Protein AF-R9B4Q2-F1 (afdb_monomer)

Structure (mmCIF, N/CA/C/O backbone):
data_AF-R9B4Q2-F1
#
_entry.id   AF-R9B4Q2-F1
#
loop_
_atom_site.group_PDB
_atom_site.id
_atom_site.type_symbol
_atom_site.label_atom_id
_atom_site.label_alt_id
_atom_site.label_comp_id
_atom_site.label_asym_id
_atom_site.label_entity_id
_atom_site.label_seq_id
_atom_site.pdbx_PDB_ins_code
_atom_site.Cartn_x
_atom_site.Cartn_y
_atom_site.Cartn_z
_atom_site.occupancy
_atom_site.B_iso_or_equiv
_atom_site.auth_seq_id
_atom_site.auth_comp_id
_atom_site.auth_asym_id
_atom_site.auth_atom_id
_atom_site.pdbx_PDB_model_num
ATOM 1 N N . MET A 1 1 ? 0.078 -13.138 20.761 1.00 43.94 1 MET A N 1
ATOM 2 C CA . MET A 1 1 ? -0.182 -12.607 19.405 1.00 43.94 1 MET A CA 1
ATOM 3 C C . MET A 1 1 ? -1.248 -11.529 19.525 1.00 43.94 1 MET A C 1
ATOM 5 O O . MET A 1 1 ? -2.417 -11.851 19.665 1.00 43.94 1 MET A O 1
ATOM 9 N N . THR A 1 2 ? -0.854 -10.261 19.604 1.00 46.28 2 THR A N 1
ATOM 10 C CA . THR A 1 2 ? -1.779 -9.121 19.665 1.00 46.28 2 THR A CA 1
ATOM 11 C C . THR A 1 2 ? -2.253 -8.803 18.247 1.00 46.28 2 THR A C 1
ATOM 13 O O . THR A 1 2 ? -1.448 -8.543 17.357 1.00 46.28 2 THR A O 1
ATOM 16 N N . GLY A 1 3 ? -3.558 -8.962 18.028 1.00 46.81 3 GLY A N 1
ATOM 17 C CA . GLY A 1 3 ? -4.183 -9.119 16.719 1.00 46.81 3 GLY A CA 1
ATOM 18 C C . GLY A 1 3 ? -4.109 -7.899 15.803 1.00 46.81 3 GLY A C 1
ATOM 19 O O . GLY A 1 3 ? -4.676 -6.849 16.094 1.00 46.81 3 GLY A O 1
ATOM 20 N N . TYR A 1 4 ? -3.513 -8.119 14.635 1.00 58.81 4 TYR A N 1
ATOM 21 C CA . TYR A 1 4 ? -3.822 -7.415 13.395 1.00 58.81 4 TYR A CA 1
ATOM 22 C C . TYR A 1 4 ? -4.430 -8.462 12.454 1.00 58.81 4 TYR A C 1
ATOM 24 O O . TYR A 1 4 ? -3.713 -9.125 11.713 1.00 58.81 4 TYR A O 1
ATOM 32 N N . ILE A 1 5 ? -5.734 -8.718 12.602 1.00 70.94 5 ILE A N 1
ATOM 33 C CA . ILE A 1 5 ? -6.448 -9.742 11.811 1.00 70.94 5 ILE A CA 1
ATOM 34 C C . ILE A 1 5 ? -6.681 -9.236 10.385 1.00 70.94 5 ILE A C 1
ATOM 36 O O . ILE A 1 5 ? -6.607 -9.988 9.418 1.00 70.94 5 ILE A O 1
ATOM 40 N N . ASP A 1 6 ? -6.932 -7.938 10.278 1.00 87.06 6 ASP A N 1
ATOM 41 C CA . ASP A 1 6 ? -7.280 -7.283 9.036 1.00 87.06 6 ASP A CA 1
ATOM 42 C C . ASP A 1 6 ? -6.017 -6.913 8.249 1.00 87.06 6 ASP A C 1
ATOM 44 O O . ASP A 1 6 ? -5.055 -6.373 8.804 1.00 87.06 6 ASP A O 1
ATOM 48 N N . LYS A 1 7 ? -6.038 -7.190 6.943 1.00 91.00 7 LYS A N 1
ATOM 49 C CA . LYS A 1 7 ? -4.958 -6.875 6.005 1.00 91.00 7 LYS A CA 1
ATOM 50 C C . LYS A 1 7 ? -5.513 -6.354 4.684 1.00 91.00 7 LYS A C 1
ATOM 52 O O . LYS A 1 7 ? -6.652 -6.644 4.323 1.00 91.00 7 LYS A O 1
ATOM 57 N N . ILE A 1 8 ? -4.689 -5.595 3.975 1.00 92.56 8 ILE A N 1
ATOM 58 C CA . ILE A 1 8 ? -4.931 -5.151 2.604 1.00 92.56 8 ILE A CA 1
ATOM 59 C C . ILE A 1 8 ? -3.862 -5.805 1.739 1.00 92.56 8 ILE A C 1
ATOM 61 O O . ILE A 1 8 ? -2.671 -5.544 1.928 1.00 92.56 8 ILE A O 1
ATOM 65 N N . ASP A 1 9 ? -4.305 -6.638 0.803 1.00 94.69 9 ASP A N 1
ATOM 66 C CA . ASP A 1 9 ? -3.441 -7.252 -0.196 1.00 94.69 9 ASP A CA 1
ATOM 67 C C . ASP A 1 9 ? -3.357 -6.309 -1.402 1.00 94.69 9 ASP A C 1
ATOM 69 O O . ASP A 1 9 ? -4.366 -5.966 -2.020 1.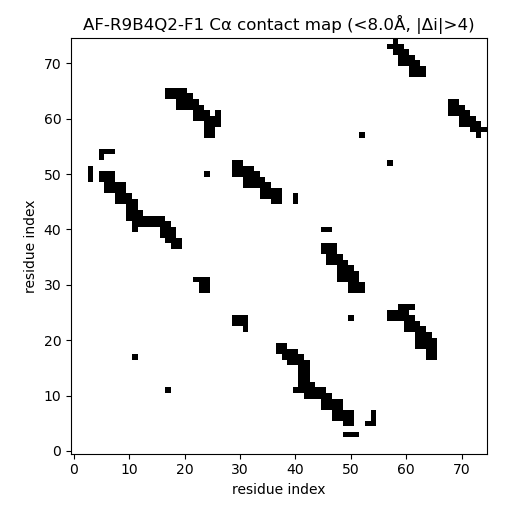00 94.69 9 ASP A O 1
ATOM 73 N N . ILE A 1 10 ? -2.148 -5.855 -1.720 1.00 94.69 10 ILE A N 1
ATOM 74 C CA . ILE A 1 10 ? -1.883 -4.943 -2.832 1.00 94.69 10 ILE A CA 1
ATOM 75 C C . ILE A 1 10 ? -1.178 -5.747 -3.911 1.00 94.69 10 ILE A C 1
ATOM 77 O O . ILE A 1 10 ? -0.025 -6.128 -3.740 1.00 94.69 10 ILE A O 1
ATOM 81 N N . THR A 1 11 ? -1.866 -6.016 -5.016 1.00 95.44 11 THR A N 1
ATOM 82 C CA . THR A 1 11 ? -1.295 -6.785 -6.130 1.00 95.44 11 THR A CA 1
ATOM 83 C C . THR A 1 11 ? -0.726 -5.836 -7.175 1.00 95.44 11 THR A C 1
ATOM 85 O O . THR A 1 11 ? -1.415 -4.918 -7.620 1.00 95.44 11 THR A O 1
ATOM 88 N N . SER A 1 12 ? 0.525 -6.049 -7.584 1.00 93.69 12 SER A N 1
ATOM 89 C CA . SER A 1 12 ? 1.103 -5.294 -8.696 1.00 93.69 12 SER A CA 1
ATOM 90 C C . SER A 1 12 ? 0.619 -5.861 -10.027 1.00 93.69 12 SER A C 1
ATOM 92 O O . SER A 1 12 ? 0.768 -7.052 -10.300 1.00 93.69 12 SER A O 1
ATOM 94 N N . LEU A 1 13 ? 0.080 -4.982 -10.869 1.00 92.81 13 LEU A N 1
ATOM 95 C CA . LEU A 1 13 ? -0.254 -5.265 -12.268 1.00 92.81 13 LEU A CA 1
ATOM 96 C C . LEU A 1 13 ? 0.755 -4.624 -13.233 1.00 92.81 13 LEU A C 1
ATOM 98 O O . LEU A 1 13 ? 0.498 -4.543 -14.427 1.00 92.81 13 LEU A O 1
ATOM 102 N N . ASN A 1 14 ? 1.886 -4.133 -12.717 1.00 90.12 14 ASN A N 1
ATOM 103 C CA . ASN A 1 14 ? 2.924 -3.514 -13.534 1.00 90.12 14 ASN A CA 1
ATOM 104 C C . ASN A 1 14 ? 3.860 -4.582 -14.107 1.00 90.12 14 ASN A C 1
ATOM 106 O O . ASN A 1 14 ? 4.376 -5.414 -13.358 1.00 90.12 14 ASN A O 1
ATOM 110 N N . ASP A 1 15 ? 4.143 -4.502 -15.408 1.00 89.75 15 ASP A N 1
ATOM 111 C CA . ASP A 1 15 ? 5.153 -5.348 -16.057 1.00 89.75 15 ASP A CA 1
ATOM 112 C C . ASP A 1 15 ? 6.564 -5.036 -15.536 1.00 89.75 15 ASP A C 1
ATOM 114 O O . ASP A 1 15 ? 7.371 -5.931 -15.274 1.00 89.75 15 ASP A O 1
ATOM 118 N N . GLN A 1 16 ? 6.857 -3.748 -15.340 1.00 92.81 16 GLN A N 1
ATOM 119 C CA . GLN A 1 16 ? 8.101 -3.291 -14.728 1.00 92.81 16 GLN A CA 1
ATOM 120 C C . GLN A 1 16 ? 8.026 -3.363 -13.200 1.00 92.81 16 GLN A C 1
ATOM 122 O O . GLN A 1 16 ? 6.980 -3.119 -12.596 1.00 92.81 16 GLN A O 1
ATOM 127 N N . ALA A 1 17 ? 9.164 -3.658 -12.565 1.00 94.12 17 ALA A N 1
ATOM 128 C CA . ALA A 1 17 ? 9.255 -3.712 -11.111 1.00 94.12 17 ALA A CA 1
ATOM 129 C C . ALA A 1 17 ? 8.908 -2.350 -10.488 1.00 94.12 17 ALA A C 1
ATOM 131 O O . ALA A 1 17 ? 9.417 -1.313 -10.913 1.00 94.12 17 ALA A O 1
ATOM 132 N N . THR A 1 18 ? 8.062 -2.359 -9.458 1.00 95.12 18 THR A N 1
ATOM 133 C CA . THR A 1 18 ? 7.633 -1.149 -8.752 1.00 95.12 18 THR A CA 1
ATOM 134 C C . THR A 1 18 ? 7.768 -1.307 -7.246 1.00 95.12 18 THR A C 1
ATOM 136 O O . THR A 1 18 ? 7.640 -2.399 -6.705 1.00 95.12 18 THR A O 1
ATOM 139 N N . THR A 1 19 ? 8.010 -0.203 -6.549 1.00 96.81 19 THR A N 1
ATOM 140 C CA . THR A 1 19 ? 8.071 -0.175 -5.086 1.00 96.81 19 THR A CA 1
ATOM 141 C C . THR A 1 19 ? 7.005 0.774 -4.569 1.00 96.81 19 THR A C 1
ATOM 143 O O . THR A 1 19 ? 6.889 1.903 -5.055 1.00 96.81 19 THR A O 1
ATOM 146 N N . ILE A 1 20 ? 6.243 0.331 -3.571 1.00 97.00 20 ILE A N 1
ATOM 147 C CA . ILE A 1 20 ? 5.335 1.212 -2.840 1.00 97.00 20 ILE A CA 1
ATOM 148 C C . ILE A 1 20 ? 6.179 2.096 -1.923 1.00 97.00 20 ILE A C 1
ATOM 150 O O . ILE A 1 20 ? 6.939 1.611 -1.088 1.00 97.00 20 ILE A O 1
ATOM 154 N N . THR A 1 21 ? 6.049 3.406 -2.085 1.00 96.88 21 THR A N 1
ATOM 155 C CA . THR A 1 21 ? 6.759 4.419 -1.296 1.00 96.88 21 THR A CA 1
ATOM 156 C C . THR A 1 21 ? 5.870 5.048 -0.228 1.00 96.88 21 THR A C 1
ATOM 158 O O . THR A 1 21 ? 6.377 5.658 0.710 1.00 96.88 21 THR A O 1
ATOM 161 N N . GLY A 1 22 ? 4.549 4.877 -0.328 1.00 95.38 22 GLY A N 1
ATOM 162 C CA . GLY A 1 22 ? 3.607 5.362 0.671 1.00 95.38 22 GLY A CA 1
ATOM 163 C C . GLY A 1 22 ? 2.237 4.706 0.567 1.00 95.38 22 GLY A C 1
ATOM 164 O O . GLY A 1 22 ? 1.817 4.264 -0.501 1.00 95.38 22 GLY A O 1
ATOM 165 N N . ILE A 1 23 ? 1.529 4.670 1.694 1.00 95.44 23 ILE A N 1
ATOM 166 C CA . ILE A 1 23 ? 0.139 4.230 1.773 1.00 95.44 23 ILE A CA 1
ATOM 167 C C . ILE A 1 23 ? -0.64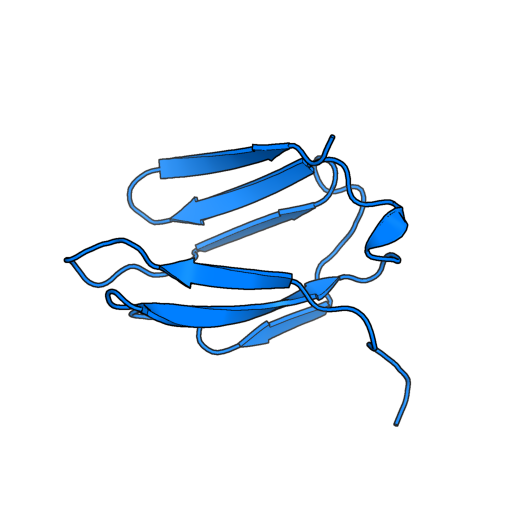8 5.173 2.683 1.00 95.44 23 ILE A C 1
ATOM 169 O O . ILE A 1 23 ? -0.189 5.543 3.763 1.00 95.44 23 ILE A O 1
ATOM 173 N N . GLN A 1 24 ? -1.845 5.561 2.254 1.00 96.06 24 GLN A N 1
ATOM 174 C CA . GLN A 1 24 ? -2.785 6.328 3.067 1.00 96.06 24 GLN A CA 1
ATOM 175 C C . GLN A 1 24 ? -4.147 5.651 3.045 1.00 96.06 24 GLN A C 1
ATOM 177 O O . GLN A 1 24 ? -4.710 5.409 1.981 1.00 96.06 24 GLN A O 1
ATOM 182 N N . ILE A 1 25 ? -4.703 5.388 4.223 1.00 95.19 25 ILE A N 1
ATOM 183 C CA . ILE A 1 25 ? -6.028 4.785 4.368 1.00 95.19 25 ILE A CA 1
ATOM 184 C C . ILE A 1 25 ? -6.969 5.841 4.936 1.00 95.19 25 ILE A C 1
ATOM 186 O O . ILE A 1 25 ? -6.642 6.497 5.928 1.00 95.19 25 ILE A O 1
ATOM 190 N N . ASN A 1 26 ? -8.126 6.027 4.298 1.00 95.06 26 ASN A N 1
ATOM 191 C CA . ASN A 1 26 ? -9.109 7.059 4.634 1.00 95.06 26 ASN A CA 1
ATOM 192 C C . ASN A 1 26 ? -8.458 8.443 4.784 1.00 95.06 26 ASN A C 1
ATOM 194 O O . ASN A 1 26 ? -8.602 9.095 5.817 1.00 95.06 26 ASN A O 1
ATOM 198 N N . ARG A 1 27 ? -7.687 8.864 3.770 1.00 93.06 27 ARG A N 1
ATOM 199 C CA . ARG A 1 27 ? -6.925 10.130 3.770 1.00 93.06 27 ARG A CA 1
ATOM 200 C C . ARG A 1 27 ? -5.942 10.282 4.945 1.00 93.06 27 ARG A C 1
ATOM 202 O O . 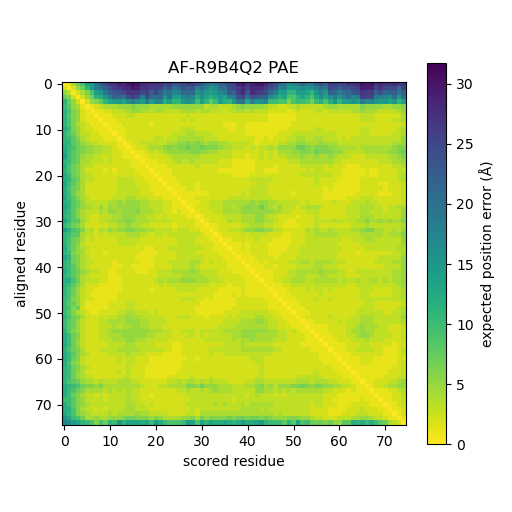ARG A 1 27 ? -5.626 11.396 5.339 1.00 93.06 27 ARG A O 1
ATOM 209 N N . GLY A 1 28 ? -5.462 9.168 5.502 1.00 91.00 28 GLY A N 1
ATOM 210 C CA . GLY A 1 28 ? -4.521 9.145 6.627 1.00 91.00 28 GLY A CA 1
ATOM 211 C C . GLY A 1 28 ? -5.172 8.966 8.001 1.00 91.00 28 GLY A C 1
ATOM 212 O O . GLY A 1 28 ? -4.455 8.784 8.981 1.00 91.00 28 GLY A O 1
ATOM 213 N N . ASN A 1 29 ? -6.507 8.931 8.092 1.00 93.69 29 ASN A N 1
ATOM 214 C CA . ASN A 1 29 ? -7.208 8.701 9.362 1.00 93.69 29 ASN A CA 1
ATOM 215 C C . ASN A 1 29 ? -7.003 7.286 9.919 1.00 93.69 29 ASN A C 1
ATOM 217 O O . ASN A 1 29 ? -7.255 7.037 11.096 1.00 93.69 29 ASN A O 1
ATOM 221 N N . CYS A 1 30 ? -6.561 6.347 9.082 1.00 92.12 30 CYS A N 1
ATOM 222 C CA . CYS A 1 30 ? -6.159 5.019 9.509 1.00 92.12 30 CYS A CA 1
ATOM 223 C C . CYS A 1 30 ? -4.687 4.789 9.161 1.00 92.12 30 CYS A C 1
ATOM 225 O O . CYS A 1 30 ? -4.301 4.751 7.995 1.00 92.12 30 CYS A O 1
ATOM 227 N N . GLY A 1 31 ? -3.858 4.648 10.194 1.00 91.69 31 GLY A N 1
ATOM 228 C CA . GLY A 1 31 ? -2.447 4.319 10.025 1.00 91.69 31 GLY A CA 1
ATOM 229 C C . GLY A 1 31 ? -2.238 2.862 9.617 1.00 91.69 31 GLY A C 1
ATOM 230 O O . GLY A 1 31 ? -3.075 1.997 9.888 1.00 91.69 31 GLY A O 1
ATOM 231 N N . VAL A 1 32 ? -1.079 2.588 9.027 1.00 92.12 32 VAL A N 1
ATOM 232 C CA . VAL A 1 32 ? -0.592 1.235 8.744 1.00 92.12 32 VAL A CA 1
ATOM 233 C C . VAL A 1 32 ? 0.529 0.920 9.722 1.00 92.12 32 VAL A C 1
ATOM 235 O O . VAL A 1 32 ? 1.480 1.686 9.845 1.00 92.12 32 VAL A O 1
ATOM 238 N N . THR A 1 33 ? 0.404 -0.183 10.457 1.00 91.25 33 THR A N 1
ATOM 239 C CA . THR A 1 33 ? 1.421 -0.597 11.436 1.00 91.25 33 THR A CA 1
ATOM 240 C C . THR A 1 33 ? 2.638 -1.189 10.744 1.00 91.25 33 THR A C 1
ATOM 242 O O . THR A 1 33 ? 3.768 -0.998 11.186 1.00 91.25 33 THR A O 1
ATOM 245 N N . ARG A 1 34 ? 2.401 -1.971 9.689 1.00 91.25 34 ARG A N 1
ATOM 246 C CA . ARG A 1 34 ? 3.448 -2.730 9.017 1.00 91.25 34 ARG A CA 1
ATOM 247 C C . ARG A 1 34 ? 3.091 -2.971 7.563 1.00 91.25 34 ARG A C 1
ATOM 249 O O . ARG A 1 34 ? 1.917 -3.147 7.234 1.00 91.25 34 ARG A O 1
ATOM 256 N N . MET A 1 35 ? 4.124 -2.995 6.731 1.00 93.50 35 MET A N 1
ATOM 257 C CA . MET A 1 35 ? 4.047 -3.406 5.338 1.00 93.50 35 MET A CA 1
ATOM 258 C C . MET A 1 35 ? 5.123 -4.446 5.051 1.00 93.50 35 MET A C 1
ATOM 260 O O . MET A 1 35 ? 6.236 -4.332 5.566 1.00 93.50 35 MET A O 1
ATOM 264 N N . TYR A 1 36 ? 4.786 -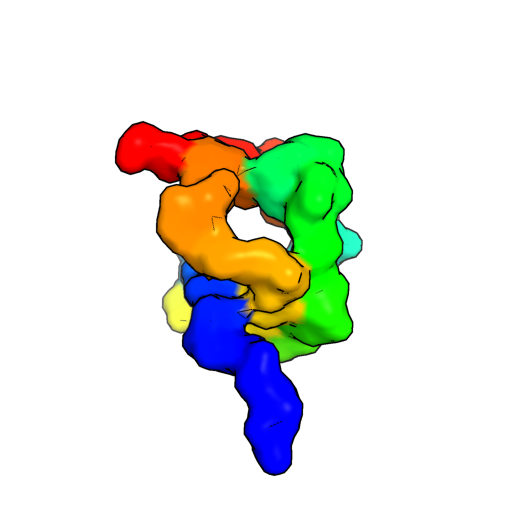5.428 4.223 1.00 94.62 36 TYR A N 1
ATOM 265 C CA . TYR A 1 36 ? 5.693 -6.477 3.762 1.00 94.62 36 TYR A CA 1
ATOM 266 C C . TYR A 1 36 ? 5.643 -6.594 2.245 1.00 94.62 36 TYR A C 1
ATOM 268 O O . TYR A 1 36 ? 4.638 -6.226 1.635 1.00 94.62 36 TYR A O 1
ATOM 276 N N . ASP A 1 37 ? 6.742 -7.079 1.666 1.00 96.06 37 ASP A N 1
ATOM 277 C CA . ASP A 1 37 ? 6.856 -7.440 0.245 1.00 96.06 37 ASP A CA 1
ATOM 278 C C . ASP A 1 37 ? 6.505 -6.300 -0.727 1.00 96.06 37 ASP A C 1
ATOM 280 O O . ASP A 1 37 ? 6.103 -6.509 -1.866 1.00 96.06 37 ASP A O 1
ATOM 284 N N . TYR A 1 38 ? 6.671 -5.056 -0.269 1.00 96.19 38 TYR A N 1
ATOM 285 C CA . TYR A 1 38 ? 6.264 -3.848 -0.987 1.00 96.19 38 TYR A CA 1
ATOM 286 C C . TYR A 1 38 ? 7.361 -3.253 -1.881 1.00 96.19 38 TYR A C 1
ATOM 288 O O . TYR A 1 38 ? 7.136 -2.243 -2.550 1.00 96.19 38 TYR A O 1
ATOM 296 N N . GLN A 1 39 ? 8.554 -3.852 -1.877 1.00 96.75 39 GLN A N 1
ATOM 297 C CA . GLN A 1 39 ? 9.704 -3.436 -2.679 1.00 96.75 39 GLN A CA 1
ATOM 298 C C . GLN A 1 39 ? 9.867 -4.336 -3.904 1.00 96.75 39 GLN A C 1
ATOM 300 O O . GLN A 1 39 ? 9.701 -5.548 -3.804 1.00 96.75 39 GLN A O 1
ATOM 305 N N . ASN A 1 40 ? 10.251 -3.752 -5.044 1.00 95.50 40 ASN A N 1
ATOM 306 C CA . ASN A 1 40 ? 10.543 -4.460 -6.299 1.00 95.50 40 ASN A CA 1
ATOM 307 C C . ASN A 1 40 ? 9.428 -5.422 -6.759 1.00 95.50 40 ASN A C 1
ATOM 309 O O . ASN A 1 40 ? 9.696 -6.469 -7.351 1.00 95.50 40 ASN A O 1
ATOM 313 N N . MET A 1 41 ? 8.174 -5.054 -6.509 1.00 95.62 41 MET A N 1
ATOM 314 C CA . MET A 1 41 ? 6.986 -5.809 -6.879 1.00 95.62 41 MET A CA 1
ATOM 315 C C . MET A 1 41 ? 6.878 -5.928 -8.398 1.00 95.62 41 MET A C 1
ATOM 317 O O . MET A 1 41 ? 6.767 -4.922 -9.103 1.00 95.62 41 MET A O 1
ATOM 321 N N . ARG A 1 42 ? 6.869 -7.160 -8.901 1.00 95.31 42 ARG A N 1
ATOM 322 C CA . ARG A 1 42 ? 6.628 -7.478 -10.316 1.00 95.31 42 ARG A CA 1
ATOM 323 C C . ARG A 1 42 ? 5.164 -7.837 -10.538 1.00 95.31 42 ARG A C 1
ATOM 325 O O . ARG A 1 42 ? 4.426 -8.009 -9.568 1.00 95.31 42 ARG A O 1
ATOM 332 N N . TYR A 1 43 ? 4.759 -7.988 -11.794 1.00 95.44 43 TYR A N 1
ATOM 333 C CA . TYR A 1 43 ? 3.428 -8.476 -12.144 1.00 95.44 43 TYR A CA 1
ATOM 334 C C . TYR A 1 43 ? 3.051 -9.721 -11.320 1.00 95.44 43 TYR A C 1
ATOM 336 O O . TYR A 1 43 ? 3.816 -10.685 -11.248 1.00 95.44 43 TYR A O 1
ATOM 344 N N . GLY A 1 44 ? 1.899 -9.675 -10.649 1.00 94.75 44 GLY A N 1
ATOM 345 C CA . GLY A 1 44 ? 1.388 -10.751 -9.793 1.00 94.75 44 GLY A CA 1
ATOM 346 C C . GLY A 1 44 ? 1.991 -10.824 -8.383 1.00 94.75 44 GLY A C 1
ATOM 347 O O . GLY A 1 44 ? 1.526 -11.620 -7.572 1.00 94.75 44 GLY A O 1
ATOM 348 N N . SER A 1 45 ? 2.990 -9.998 -8.050 1.00 95.75 45 SER A N 1
ATOM 349 C CA . SER A 1 45 ? 3.508 -9.893 -6.677 1.00 95.75 45 SER A CA 1
ATOM 350 C C . SER A 1 45 ? 2.489 -9.213 -5.764 1.00 95.75 45 SER A C 1
ATOM 352 O O . SER A 1 45 ? 1.809 -8.271 -6.182 1.00 95.75 45 SER A O 1
ATOM 354 N N . VAL A 1 46 ? 2.427 -9.652 -4.505 1.00 96.44 46 VAL A N 1
ATOM 355 C CA . VAL A 1 46 ? 1.473 -9.151 -3.511 1.00 96.44 46 VAL A CA 1
ATOM 356 C C . VAL A 1 46 ? 2.221 -8.562 -2.324 1.00 96.44 46 VAL A C 1
ATOM 358 O O . VAL A 1 46 ? 3.012 -9.253 -1.691 1.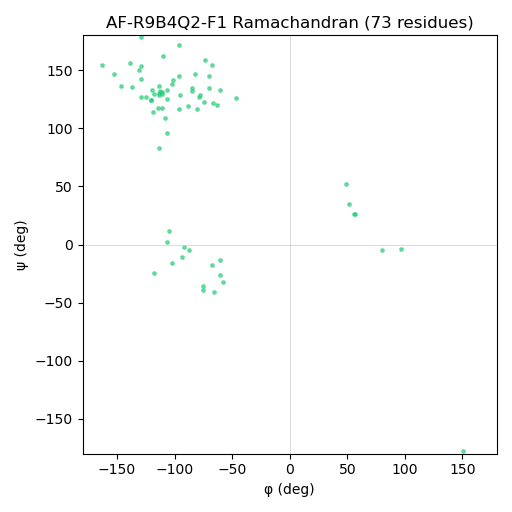00 96.44 46 VAL A O 1
ATOM 361 N N . ALA A 1 47 ? 1.933 -7.302 -2.009 1.00 96.25 47 ALA A N 1
ATOM 362 C CA . ALA A 1 47 ? 2.370 -6.656 -0.781 1.00 96.25 47 ALA A CA 1
ATOM 363 C C . ALA A 1 47 ? 1.263 -6.718 0.269 1.00 96.25 47 ALA A C 1
ATOM 365 O O . ALA A 1 47 ? 0.077 -6.603 -0.050 1.00 96.25 47 ALA A O 1
ATOM 366 N N . LEU A 1 48 ? 1.662 -6.854 1.531 1.00 95.00 48 LEU A N 1
ATOM 367 C CA . LEU A 1 48 ? 0.743 -6.991 2.657 1.00 95.00 48 LEU A CA 1
ATOM 368 C C . LEU A 1 48 ? 0.808 -5.737 3.522 1.00 95.00 48 LEU A C 1
ATOM 370 O O . LEU A 1 48 ? 1.854 -5.450 4.104 1.00 95.00 48 LEU A O 1
ATOM 374 N N . ALA A 1 49 ? -0.301 -5.006 3.643 1.00 94.12 49 ALA A N 1
ATOM 375 C CA . ALA A 1 49 ? -0.415 -3.853 4.535 1.00 94.12 49 ALA A CA 1
ATOM 376 C C . ALA A 1 49 ? -1.369 -4.143 5.701 1.00 94.12 49 ALA A C 1
ATOM 378 O O . ALA A 1 49 ? -2.495 -4.594 5.500 1.00 94.12 49 ALA A O 1
ATOM 379 N N . TYR A 1 50 ? -0.929 -3.840 6.925 1.00 93.56 50 TYR A N 1
ATOM 380 C CA . TYR A 1 50 ? -1.675 -4.108 8.158 1.00 93.56 50 TYR A CA 1
ATOM 381 C C . TYR A 1 50 ? -2.243 -2.808 8.753 1.00 93.56 50 TYR A C 1
ATOM 383 O O . TYR A 1 50 ? -1.514 -2.087 9.452 1.00 93.56 50 TYR A O 1
ATOM 391 N N . PRO A 1 51 ? -3.516 -2.465 8.469 1.00 93.12 51 PRO A N 1
ATOM 392 C CA . PRO A 1 51 ? -4.155 -1.267 9.002 1.00 93.12 51 PRO A CA 1
ATOM 393 C C . PRO A 1 51 ? -4.370 -1.334 10.520 1.00 93.12 51 PRO A C 1
ATOM 395 O O . PRO A 1 51 ? -4.532 -2.397 11.115 1.00 93.12 51 PRO A O 1
ATOM 398 N N . ARG A 1 52 ? -4.432 -0.160 11.158 1.00 91.44 52 ARG A N 1
ATOM 399 C CA . ARG A 1 52 ? -4.808 0.001 12.578 1.00 91.44 52 ARG A CA 1
ATOM 400 C C . ARG A 1 52 ? -6.316 0.131 12.802 1.00 91.44 52 ARG A C 1
ATOM 402 O O . ARG A 1 52 ? -6.761 0.196 13.944 1.00 91.44 52 ARG A O 1
ATOM 409 N N . CYS A 1 53 ? -7.095 0.192 11.729 1.00 90.19 53 CYS A N 1
ATOM 410 C CA . CYS A 1 53 ? -8.551 0.236 11.740 1.00 90.19 53 CYS A CA 1
ATOM 411 C C . CYS A 1 53 ? -9.129 -1.074 11.199 1.00 90.19 53 CYS A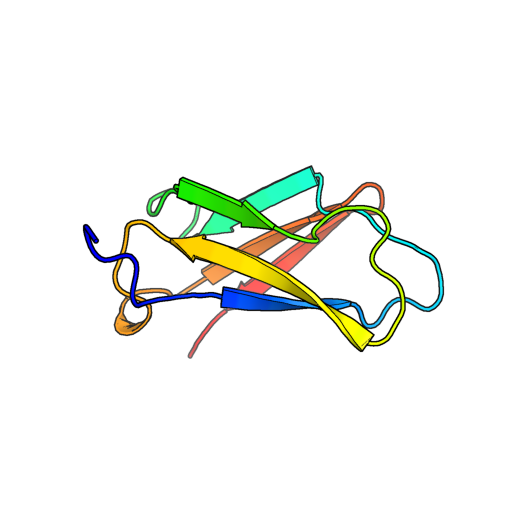 C 1
ATOM 413 O O . CYS A 1 53 ? -8.446 -1.822 10.504 1.00 90.19 53 CYS A O 1
ATOM 415 N N . LYS A 1 54 ? 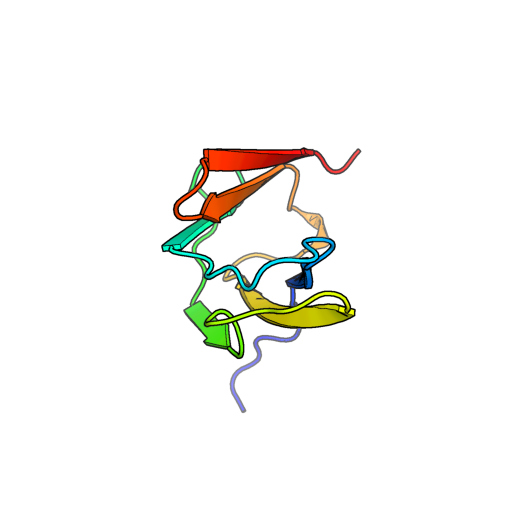-10.412 -1.325 11.484 1.00 89.69 54 LYS A N 1
ATOM 416 C CA . LYS A 1 54 ? -11.117 -2.472 10.904 1.00 89.69 54 LYS A CA 1
ATOM 417 C C . LYS A 1 54 ? -11.343 -2.257 9.407 1.00 89.69 54 LYS A C 1
ATOM 419 O O . LYS A 1 54 ? -11.834 -1.188 9.034 1.00 89.69 54 LYS A O 1
ATOM 424 N N . VAL A 1 55 ? -11.087 -3.268 8.573 1.00 89.19 55 VAL A N 1
ATOM 425 C CA . VAL A 1 55 ? -11.228 -3.159 7.101 1.00 89.19 55 VAL A CA 1
ATOM 426 C C . VAL A 1 55 ? -12.631 -2.754 6.665 1.00 89.19 55 VAL A C 1
ATOM 428 O O . VAL A 1 55 ? -12.774 -1.981 5.725 1.00 89.19 55 VAL A O 1
ATOM 431 N N . LYS A 1 56 ? -13.668 -3.153 7.416 1.00 90.19 56 LYS A N 1
ATOM 432 C CA . LYS A 1 56 ? -15.067 -2.764 7.153 1.00 90.19 56 LYS A CA 1
ATOM 433 C C . LYS A 1 56 ? -15.346 -1.254 7.214 1.00 90.19 56 LYS A C 1
ATOM 435 O O . LYS A 1 56 ? -16.429 -0.820 6.840 1.00 90.19 56 LYS A O 1
ATOM 440 N N . TYR A 1 57 ? -14.419 -0.458 7.751 1.00 91.62 57 TYR A N 1
ATOM 441 C CA . TYR A 1 57 ? -14.529 1.002 7.822 1.00 91.62 57 TYR A CA 1
ATOM 442 C C . TYR A 1 57 ? -13.608 1.719 6.830 1.00 91.62 57 TYR A C 1
ATOM 444 O O . TYR A 1 57 ? -13.553 2.952 6.818 1.00 91.62 57 TYR A O 1
ATOM 452 N N . ILE A 1 58 ? -12.866 0.978 6.009 1.00 92.94 58 ILE A N 1
ATOM 453 C CA . ILE A 1 58 ? -12.031 1.559 4.965 1.00 92.94 58 ILE A CA 1
ATOM 454 C C . ILE A 1 58 ? -12.928 1.942 3.790 1.00 92.94 58 ILE A C 1
ATOM 456 O O . ILE A 1 58 ? -13.738 1.1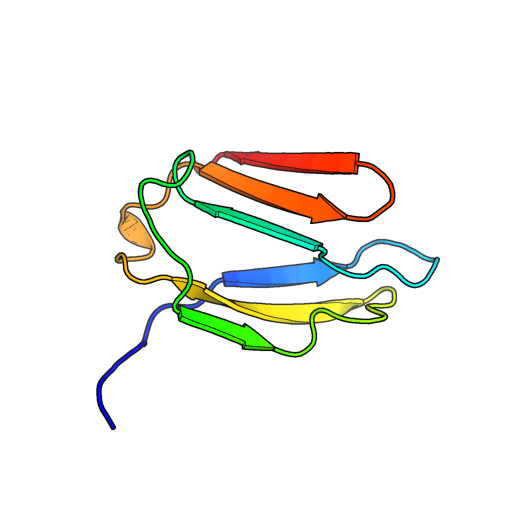52 3.324 1.00 92.94 58 ILE A O 1
ATOM 460 N N . ARG A 1 59 ? -12.794 3.189 3.345 1.00 95.44 59 ARG A N 1
ATOM 461 C CA . ARG A 1 59 ? -13.531 3.794 2.227 1.00 95.44 59 ARG A CA 1
ATOM 462 C C . ARG A 1 59 ? -12.608 4.221 1.101 1.00 95.44 59 ARG A C 1
ATOM 464 O O . ARG A 1 59 ? -13.030 4.328 -0.042 1.00 95.44 59 ARG A O 1
ATOM 471 N N . GLU A 1 60 ? -11.347 4.485 1.420 1.00 95.75 60 GLU A N 1
ATOM 472 C CA . GLU A 1 60 ? -10.349 4.898 0.446 1.00 95.75 60 GLU A CA 1
ATOM 473 C C . GLU A 1 60 ? -8.979 4.351 0.843 1.00 95.75 60 GLU A C 1
ATOM 475 O O . GLU A 1 60 ? -8.583 4.439 2.009 1.00 95.75 60 GLU A O 1
ATOM 480 N N . VAL A 1 61 ? -8.243 3.838 -0.136 1.00 95.75 61 VAL A N 1
ATOM 481 C CA . VAL A 1 61 ? -6.828 3.486 -0.015 1.00 95.75 61 VAL A CA 1
ATOM 482 C C . VAL A 1 61 ? -6.072 4.211 -1.119 1.00 95.75 61 VAL A C 1
ATOM 484 O O . VAL A 1 61 ? -6.430 4.111 -2.290 1.00 95.75 61 VAL A O 1
ATOM 487 N N . ARG A 1 62 ? -5.026 4.950 -0.753 1.00 96.88 62 ARG A N 1
ATOM 488 C CA . ARG A 1 62 ? -4.098 5.582 -1.694 1.00 96.88 62 ARG A CA 1
ATOM 489 C C . ARG A 1 62 ? -2.736 4.936 -1.575 1.00 96.88 62 ARG A C 1
ATOM 491 O O . ARG A 1 62 ? -2.234 4.778 -0.465 1.00 96.88 62 ARG A O 1
ATOM 498 N N . ILE A 1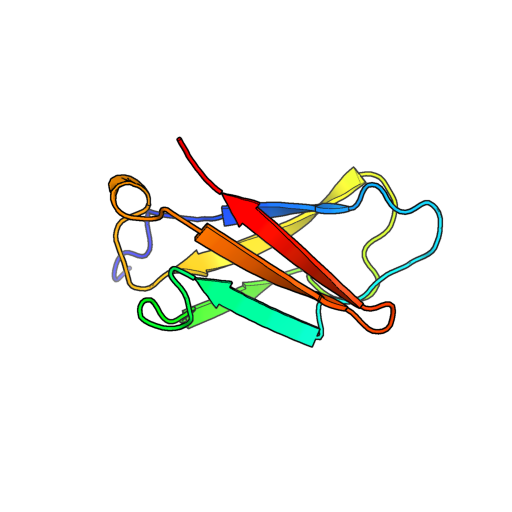 63 ? -2.151 4.590 -2.711 1.00 95.94 63 ILE A N 1
ATOM 499 C CA . ILE A 1 63 ? -0.845 3.950 -2.819 1.00 95.94 63 ILE A CA 1
ATOM 500 C C . ILE A 1 63 ? 0.041 4.861 -3.653 1.00 95.94 63 ILE A C 1
ATOM 502 O O . ILE A 1 63 ? -0.308 5.211 -4.779 1.00 95.94 63 ILE A O 1
ATOM 506 N N . SER A 1 64 ? 1.183 5.237 -3.097 1.00 96.44 64 SER A N 1
ATOM 507 C CA . SER A 1 64 ? 2.202 6.022 -3.781 1.00 96.44 64 SER A CA 1
ATOM 508 C C . SER A 1 64 ? 3.339 5.112 -4.223 1.00 96.44 64 SER A C 1
ATOM 510 O O . SER A 1 64 ? 3.768 4.224 -3.488 1.00 96.44 64 SER A O 1
ATOM 512 N N . THR A 1 65 ? 3.821 5.344 -5.435 1.00 95.19 65 THR A N 1
ATOM 513 C CA . THR A 1 65 ? 4.993 4.703 -6.038 1.00 95.19 65 THR A CA 1
ATOM 514 C C . THR A 1 65 ? 5.912 5.790 -6.594 1.00 95.19 65 THR A C 1
ATOM 516 O O . THR A 1 65 ? 5.569 6.974 -6.559 1.00 95.19 65 THR A O 1
ATOM 519 N N . ALA A 1 66 ? 7.056 5.408 -7.163 1.00 93.12 66 ALA A N 1
ATOM 520 C CA . ALA A 1 66 ? 7.909 6.346 -7.896 1.00 93.12 66 ALA A CA 1
ATOM 521 C C . ALA A 1 66 ? 7.204 6.986 -9.113 1.00 93.12 66 ALA A C 1
ATOM 523 O O . ALA A 1 66 ? 7.541 8.102 -9.493 1.00 93.12 66 ALA A O 1
ATOM 524 N N . ASN A 1 67 ? 6.208 6.305 -9.690 1.00 89.75 67 ASN A N 1
ATOM 525 C CA . ASN A 1 67 ? 5.535 6.732 -10.921 1.00 89.75 67 ASN A CA 1
ATOM 526 C C . ASN A 1 67 ? 4.270 7.565 -10.669 1.00 89.75 67 ASN A C 1
ATOM 528 O O . ASN A 1 67 ? 3.708 8.131 -11.603 1.00 89.75 67 ASN A O 1
ATOM 532 N N . GLY A 1 68 ? 3.798 7.638 -9.423 1.00 93.62 68 GLY A N 1
ATOM 533 C CA . GLY A 1 68 ? 2.598 8.392 -9.081 1.00 93.62 68 GLY A CA 1
ATOM 534 C C . GLY A 1 68 ? 1.835 7.828 -7.891 1.00 93.62 68 GLY A C 1
ATOM 535 O O . GLY A 1 68 ? 2.251 6.859 -7.251 1.00 93.62 68 GLY A O 1
ATOM 536 N N . THR A 1 69 ? 0.704 8.469 -7.594 1.00 95.62 69 THR A N 1
ATOM 537 C CA . THR A 1 69 ? -0.218 8.056 -6.531 1.00 95.62 69 THR A CA 1
ATOM 538 C C . THR A 1 69 ? -1.541 7.605 -7.128 1.00 95.62 69 THR A C 1
ATOM 540 O O . THR A 1 69 ? -2.166 8.338 -7.891 1.00 95.62 69 THR A O 1
ATOM 543 N N . TYR A 1 70 ? -1.980 6.418 -6.730 1.00 92.75 70 TYR A N 1
ATOM 544 C CA . TYR A 1 70 ? -3.207 5.780 -7.188 1.00 92.75 70 TYR A CA 1
ATOM 545 C C . TYR A 1 70 ? -4.184 5.683 -6.022 1.00 92.75 70 TYR A C 1
ATOM 547 O O . TYR A 1 70 ? -3.785 5.336 -4.912 1.00 92.75 70 TYR A O 1
ATOM 555 N N . ALA A 1 71 ? -5.455 5.999 -6.259 1.00 94.31 71 ALA A N 1
ATOM 556 C CA . ALA A 1 71 ? -6.500 5.958 -5.243 1.00 94.31 71 ALA A CA 1
ATOM 557 C C . ALA A 1 71 ? -7.576 4.942 -5.628 1.00 94.31 71 ALA A C 1
ATOM 559 O O . ALA A 1 71 ? -8.122 5.004 -6.727 1.00 94.31 71 ALA A O 1
ATOM 560 N N . TYR A 1 72 ? -7.906 4.052 -4.699 1.00 92.88 72 TYR A N 1
ATOM 561 C CA . TYR A 1 72 ? -9.027 3.131 -4.804 1.00 92.88 72 TYR A CA 1
ATOM 562 C C . TYR A 1 72 ? -10.077 3.489 -3.755 1.00 92.88 72 TYR A C 1
ATOM 564 O O . TYR A 1 72 ? -9.748 3.686 -2.582 1.00 92.88 72 TYR A O 1
ATOM 572 N N . ARG A 1 73 ? -11.338 3.599 -4.180 1.00 94.25 73 ARG A N 1
ATOM 573 C CA . ARG A 1 73 ? -12.481 3.836 -3.295 1.00 94.25 73 ARG A CA 1
ATOM 574 C C . ARG A 1 73 ? -13.290 2.554 -3.178 1.00 94.25 73 ARG A C 1
ATOM 576 O O . ARG A 1 73 ? -13.565 1.915 -4.185 1.00 94.25 73 ARG A O 1
ATOM 583 N N . ILE A 1 74 ? -13.629 2.204 -1.944 1.00 90.69 74 ILE A N 1
ATOM 584 C CA . ILE A 1 74 ? -14.439 1.035 -1.612 1.00 90.69 74 ILE A CA 1
ATOM 585 C C . ILE A 1 74 ? -15.875 1.531 -1.456 1.00 90.69 74 ILE A C 1
ATOM 587 O O . ILE A 1 74 ? -16.133 2.369 -0.584 1.00 90.69 74 ILE A O 1
ATOM 591 N N . GLU A 1 75 ? -16.762 1.056 -2.329 1.00 78.56 75 GLU A N 1
ATOM 592 C CA . GLU A 1 75 ? -18.203 1.343 -2.290 1.00 78.56 75 GLU A CA 1
ATOM 593 C C . GLU A 1 75 ? -18.896 0.571 -1.155 1.00 78.56 75 GLU A C 1
ATOM 595 O O . GLU A 1 75 ? -18.609 -0.636 -0.981 1.00 78.56 75 GLU A O 1
#

Secondary structure (DSSP, 8-state):
-------EEEE---SS-B-EEEEEEGGGTB-EEEEES-SSBPTT-EEEEEESS-GGG--EEEEEETTEEEEEE--

Mean predicted aligned error: 4.0 Å

Nearest PDB structures (foldseek):
  8qpx-assembly1_A  TM=3.447E-01  e=1.644E+00  Geodia cydonium
  6p4c-assembly1_L  TM=3.695E-01  e=1.472E+00  Mus musculus
  6mkr-assembly1_C  TM=3.350E-01  e=1.472E+00  Mus musculus
  7fi9-assembly1_C  TM=3.278E-01  e=8.223E+00  Homo sapiens

pLDDT: mean 90.86, std 10.74, range [43.94, 97.0]

Radius of gyration: 12.16 Å; Cα contacts (8 Å, |Δi|>4): 155; chains: 1; bounding box: 29×23×36 Å

Organism: NCBI:txid106651

Solvent-accessible surface area (backbone atoms only — not comparable to full-atom values): 4411 Å² total; per-residue (Å²): 134,86,83,70,85,45,69,46,80,46,68,31,84,39,85,59,67,40,37,63,76,45,76,33,28,52,90,53,80,34,52,66,82,47,75,41,65,39,62,67,25,30,58,76,34,61,19,46,35,32,45,76,51,63,63,92,73,54,44,32,44,35,43,27,37,93,89,48,74,50,76,48,72,55,130

Sequence (75 aa):
MTGYIDKIDITSLNDQATTITGIQINRGNCGVTRMYDYQNMRYGSVALAYPRCKVKYIREVRISTANGTYAYRIE

Foldseek 3Di:
DPDLPDKDKDFDQDQFFWAFPDKDWPNNPKDWPDKPQRGRHHHGGIIITRIPDDPVPTQKMWTAIPVGIDMDGDD